Protein AF-A0A974P0V9-F1 (afdb_monomer_lite)

InterPro domains:
  IPR003673 CoA-transferase family III [PF02515] (6-96)
  IPR023606 CoA-transferase family III domain 1 superfamily [G3DSA:3.40.50.10540] (2-51)
  IPR023606 CoA-transferase family III domain 1 superfamily [SSF89796] (6-97)
  IPR044855 CoA-transferase family III domain 3 superfamily [G3DSA:3.30.1540.10] (58-109)

pLDDT: mean 73.87, std 18.47, range [33.28, 97.56]

Secondary structure (DSSP, 8-state):
---TTHHHHHHHHHHHHHHHHHHS--------HHHHHHHHT-S---TTSPPPPTT--TT-STTEEEEE-TTS-EEEEE--SHHHHHHHHHHTT-SSSS---GGGGG-----

Organism: NCBI:txid2803784

Foldseek 3Di:
DDPQQPPVVVVQVVVQVVVCVVPVDGDDDDTDCVVVCVVPVPPPDPVVDDPDPPPCPDQVDPQADWFQFPVRDIDGRNRPDPVSSVVVCVVVVNPDDDDDDPRNVSDDPDD

Radius of gyration: 23.57 Å; chains: 1; bounding box: 52×35×61 Å

Structure (mmCIF, N/CA/C/O backbone):
data_AF-A0A974P0V9-F1
#
_entry.id   AF-A0A974P0V9-F1
#
loop_
_atom_site.group_PDB
_atom_site.id
_atom_site.type_symbol
_atom_site.label_atom_id
_atom_site.label_alt_id
_atom_site.label_comp_id
_atom_site.label_asym_id
_atom_site.label_entity_id
_atom_site.label_seq_id
_atom_site.pdbx_PDB_ins_code
_atom_site.Cartn_x
_atom_site.Cartn_y
_atom_site.Cartn_z
_atom_site.occupancy
_atom_site.B_iso_or_equiv
_atom_site.auth_seq_id
_atom_site.auth_comp_id
_atom_site.auth_asym_id
_atom_site.auth_atom_id
_atom_site.pdbx_PDB_model_num
ATOM 1 N N . MET A 1 1 ? -1.182 20.374 9.354 1.00 36.91 1 MET A N 1
ATOM 2 C CA . MET A 1 1 ? -1.463 19.262 10.291 1.00 36.91 1 MET A CA 1
ATOM 3 C C . MET A 1 1 ? -1.986 18.083 9.480 1.00 36.91 1 MET A C 1
ATOM 5 O O . MET A 1 1 ? -2.984 18.281 8.798 1.00 36.91 1 MET A O 1
ATOM 9 N N . PRO A 1 2 ? -1.319 16.917 9.444 1.00 47.94 2 PRO A N 1
ATOM 10 C CA . PRO A 1 2 ? -1.765 15.811 8.602 1.00 47.94 2 PRO A CA 1
ATOM 11 C C . PRO A 1 2 ? -2.973 15.104 9.240 1.00 47.94 2 PRO A C 1
ATOM 13 O O . PRO A 1 2 ? -2.914 14.649 10.378 1.00 47.94 2 PRO A O 1
ATOM 16 N N . LEU A 1 3 ? -4.069 15.017 8.486 1.00 48.91 3 LEU A N 1
ATOM 17 C CA . LEU A 1 3 ? -5.386 14.469 8.855 1.00 48.91 3 LEU A CA 1
ATOM 18 C C . LEU A 1 3 ? -5.431 12.921 8.907 1.00 48.91 3 LEU A C 1
ATOM 20 O O . LEU A 1 3 ? -6.480 12.314 8.717 1.00 48.91 3 LEU A O 1
ATOM 24 N N . TRP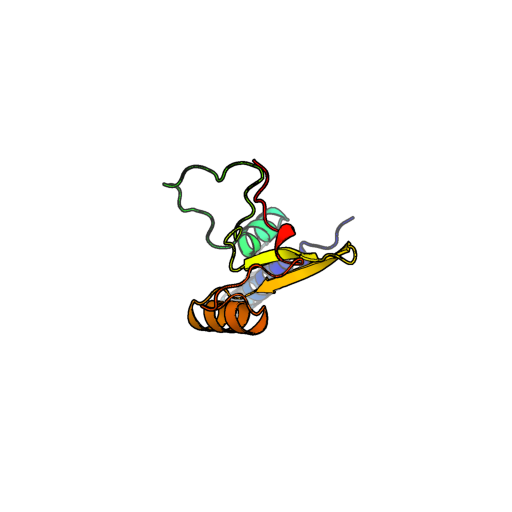 A 1 4 ? -4.300 12.253 9.144 1.00 54.84 4 TRP A N 1
ATOM 25 C CA . TRP A 1 4 ? -4.151 10.806 8.923 1.00 54.84 4 TRP A CA 1
ATOM 26 C C . TRP A 1 4 ? -4.692 9.830 10.011 1.00 54.84 4 TRP A C 1
ATOM 28 O O . TRP A 1 4 ? -4.812 8.650 9.695 1.00 54.84 4 TRP A O 1
ATOM 38 N N . PRO A 1 5 ? -5.092 10.198 11.253 1.00 57.31 5 PRO A N 1
ATOM 39 C CA . PRO A 1 5 ? -5.521 9.181 12.232 1.00 57.31 5 PRO A CA 1
ATOM 40 C C . PRO A 1 5 ? -6.989 8.712 12.115 1.00 57.31 5 PRO A C 1
ATOM 42 O O . PRO A 1 5 ? -7.433 7.904 12.932 1.00 57.31 5 PRO A O 1
ATOM 45 N N . GLY A 1 6 ? -7.763 9.191 11.132 1.00 59.69 6 GLY A N 1
ATOM 46 C CA . GLY A 1 6 ? -9.222 9.001 11.097 1.00 59.69 6 GLY A CA 1
ATOM 47 C C . GLY A 1 6 ? -9.710 7.544 11.031 1.00 59.69 6 GLY A C 1
ATOM 48 O O . GLY A 1 6 ? -10.691 7.206 11.693 1.00 59.69 6 GLY A O 1
ATOM 49 N N . GLY A 1 7 ? -9.020 6.672 10.284 1.00 71.44 7 GLY A N 1
ATOM 50 C CA . GLY A 1 7 ? -9.478 5.296 10.026 1.00 71.44 7 GLY A CA 1
ATOM 51 C C . GLY A 1 7 ? -9.634 4.453 11.297 1.00 71.44 7 GLY A C 1
ATOM 52 O O . GLY A 1 7 ? -10.696 3.888 11.554 1.00 71.44 7 GLY A O 1
ATOM 53 N N . HIS A 1 8 ? -8.614 4.456 12.155 1.00 82.25 8 HIS A N 1
ATOM 54 C CA . HIS A 1 8 ? -8.654 3.716 13.419 1.00 82.25 8 HIS A CA 1
ATOM 55 C C . HIS A 1 8 ? -9.609 4.316 14.445 1.00 82.25 8 HIS A C 1
ATOM 57 O O . HIS A 1 8 ? -10.184 3.586 15.249 1.00 82.25 8 HIS A O 1
ATOM 63 N N . GLY A 1 9 ? -9.785 5.641 14.428 1.00 86.38 9 GLY A N 1
ATOM 64 C CA . GLY A 1 9 ? -10.744 6.324 15.294 1.00 86.38 9 GLY A CA 1
ATOM 65 C C . GLY A 1 9 ? -12.163 5.812 15.063 1.00 86.38 9 GLY A C 1
ATOM 66 O O . GLY A 1 9 ? -12.857 5.460 16.016 1.00 86.38 9 GLY A O 1
ATOM 67 N N . ALA A 1 10 ? 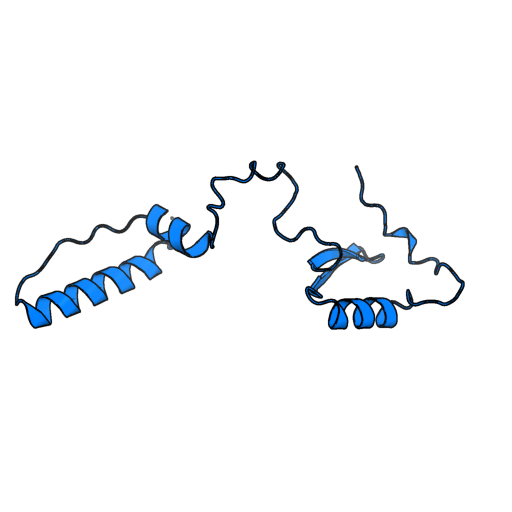-12.564 5.697 13.795 1.00 88.88 10 ALA A N 1
ATOM 68 C CA . ALA A 1 10 ? -13.878 5.184 13.419 1.00 88.88 10 ALA A CA 1
ATOM 69 C C . ALA A 1 10 ? -14.082 3.722 13.853 1.00 88.88 10 ALA A C 1
ATOM 71 O O . ALA A 1 10 ? -15.129 3.391 14.418 1.00 88.88 10 ALA A O 1
ATOM 72 N N . ALA A 1 11 ? -13.081 2.860 13.650 1.00 89.75 11 ALA A N 1
ATOM 73 C CA . ALA A 1 11 ? -13.136 1.463 14.084 1.00 89.75 11 ALA A CA 1
ATOM 74 C C . ALA A 1 11 ? -13.251 1.340 15.616 1.00 89.75 11 ALA A C 1
ATOM 76 O O . ALA A 1 11 ? -14.124 0.627 16.117 1.00 89.75 11 ALA A O 1
ATOM 77 N N . ALA A 1 12 ? -12.435 2.093 16.362 1.00 91.88 12 ALA A N 1
ATOM 78 C CA . ALA A 1 12 ? -12.444 2.091 17.824 1.00 91.88 12 ALA A CA 1
ATOM 79 C C . ALA A 1 12 ? -13.777 2.595 18.405 1.00 91.88 12 ALA A C 1
ATOM 81 O O . ALA A 1 12 ? -14.322 1.984 19.325 1.00 91.88 12 ALA A O 1
ATOM 82 N N . ILE A 1 13 ? -14.341 3.674 17.849 1.00 94.12 13 ILE A N 1
ATOM 83 C CA . ILE A 1 13 ? -15.646 4.206 18.273 1.00 94.12 13 ILE A CA 1
ATOM 84 C C . ILE A 1 13 ? -16.765 3.209 17.955 1.00 94.12 13 ILE A C 1
ATOM 86 O O . ILE A 1 13 ? -17.626 2.970 18.800 1.00 94.12 13 ILE A O 1
ATOM 90 N N . SER A 1 14 ? -16.742 2.587 16.775 1.00 94.81 14 SER A N 1
ATOM 91 C CA . SER A 1 14 ? -17.749 1.592 16.386 1.00 94.81 14 SER A CA 1
ATOM 92 C C . SER A 1 14 ? -17.745 0.387 17.331 1.00 94.81 14 SER A C 1
ATOM 94 O O . SER A 1 14 ? -18.804 -0.033 17.799 1.00 94.81 14 SER A O 1
ATOM 96 N N . ALA A 1 15 ? -16.559 -0.118 17.690 1.00 94.25 15 ALA A N 1
ATOM 97 C CA . ALA A 1 15 ? -16.413 -1.180 18.683 1.00 94.25 15 ALA A CA 1
ATOM 98 C C . ALA A 1 15 ? -16.925 -0.747 20.070 1.00 94.25 15 ALA A C 1
ATOM 100 O O . ALA A 1 15 ? -17.643 -1.500 20.729 1.00 94.25 15 ALA A O 1
ATOM 101 N N . ALA A 1 16 ? -16.631 0.488 20.488 1.00 95.31 16 ALA A N 1
ATOM 102 C CA . ALA A 1 16 ? -17.094 1.010 21.768 1.00 95.31 16 ALA A CA 1
ATOM 103 C C . ALA A 1 16 ? -18.624 1.167 21.835 1.00 95.31 16 ALA A C 1
ATOM 105 O O . ALA A 1 16 ? -19.229 0.927 22.884 1.00 95.31 16 ALA A O 1
ATOM 106 N N . LEU A 1 17 ? -19.260 1.550 20.725 1.00 96.75 17 LEU A N 1
ATOM 107 C CA . LEU A 1 17 ? -20.717 1.636 20.617 1.00 96.75 17 LEU A CA 1
ATOM 108 C C . LEU A 1 17 ? -21.375 0.253 20.625 1.00 96.75 17 LEU A C 1
ATOM 110 O O . LEU A 1 17 ? -22.417 0.091 21.264 1.00 96.75 17 LEU A O 1
ATOM 114 N N . LEU A 1 18 ? -20.763 -0.735 19.965 1.00 97.38 18 LEU A N 1
ATOM 115 C CA . LEU A 1 18 ? -21.225 -2.124 19.986 1.00 97.38 18 LEU A CA 1
ATOM 116 C C . LEU A 1 18 ? -21.199 -2.697 21.407 1.00 97.38 18 LEU A C 1
ATOM 118 O O . LEU A 1 18 ? -22.173 -3.311 21.841 1.00 97.38 18 LEU A O 1
ATOM 122 N N . GLU A 1 19 ? -20.115 -2.466 22.144 1.00 96.56 19 GLU A N 1
ATOM 123 C CA . GLU A 1 19 ? -20.008 -2.915 23.532 1.00 96.56 19 GLU A CA 1
ATOM 124 C C . GLU A 1 19 ? -21.019 -2.194 24.430 1.00 96.56 19 GLU A C 1
ATOM 126 O O . GLU A 1 19 ? -21.754 -2.840 25.176 1.00 96.56 19 GLU A O 1
ATOM 131 N N . ARG A 1 20 ? -21.171 -0.872 24.272 1.00 97.38 20 ARG A N 1
ATOM 132 C CA . ARG A 1 20 ? -22.195 -0.104 24.994 1.00 97.38 20 ARG A CA 1
ATOM 133 C C . ARG A 1 20 ? -23.603 -0.647 24.755 1.00 97.38 20 ARG A C 1
ATOM 135 O O . ARG A 1 20 ? -24.414 -0.632 25.674 1.00 97.38 20 ARG A O 1
ATOM 142 N N . HIS A 1 21 ? -23.909 -1.117 23.546 1.00 97.56 21 HIS A N 1
ATOM 143 C CA . HIS A 1 21 ? -25.215 -1.703 23.244 1.00 97.56 21 HIS A CA 1
ATOM 144 C C . HIS A 1 21 ? -25.473 -3.006 24.018 1.00 97.56 21 HIS A C 1
ATOM 146 O O . HIS A 1 21 ? -26.616 -3.282 24.371 1.00 97.56 21 HIS A O 1
ATOM 152 N N . ARG A 1 22 ? -24.427 -3.786 24.314 1.00 96.38 22 ARG A N 1
ATOM 153 C CA . ARG A 1 22 ? -24.539 -5.067 25.030 1.00 96.38 22 ARG A CA 1
ATOM 154 C C . ARG A 1 22 ? -24.510 -4.903 26.545 1.00 96.38 22 ARG A C 1
ATOM 156 O O . ARG A 1 22 ? -25.309 -5.527 27.235 1.00 96.38 22 ARG A O 1
ATOM 163 N N . SER A 1 23 ? -23.600 -4.081 27.064 1.00 96.44 23 SER A N 1
ATOM 164 C CA . SER A 1 23 ? -23.388 -3.935 28.509 1.00 96.44 23 SER A CA 1
ATOM 165 C C . SER A 1 23 ? -24.052 -2.704 29.124 1.00 96.44 23 SER A C 1
ATOM 167 O O . SER A 1 23 ? -24.105 -2.587 30.348 1.00 96.44 23 SER A O 1
ATOM 169 N N . GLY A 1 24 ? -24.529 -1.760 28.307 1.00 96.19 24 GLY A N 1
ATOM 170 C CA . GLY A 1 24 ? -25.057 -0.471 28.760 1.00 96.19 24 GLY A CA 1
ATOM 171 C C . GLY A 1 24 ? -23.985 0.513 29.242 1.00 96.19 24 GLY A C 1
ATOM 172 O O . GLY A 1 24 ? -24.322 1.611 29.683 1.00 96.19 24 GLY A O 1
ATOM 173 N N . LYS A 1 25 ? -22.695 0.157 29.168 1.00 95.75 25 LYS A N 1
ATOM 174 C CA . LYS A 1 25 ? -21.589 0.962 29.705 1.00 95.75 25 LYS A CA 1
ATOM 175 C C . LYS A 1 25 ? -20.789 1.637 28.595 1.00 95.75 25 LYS A C 1
ATOM 177 O O . LYS A 1 25 ? -20.497 1.044 27.562 1.0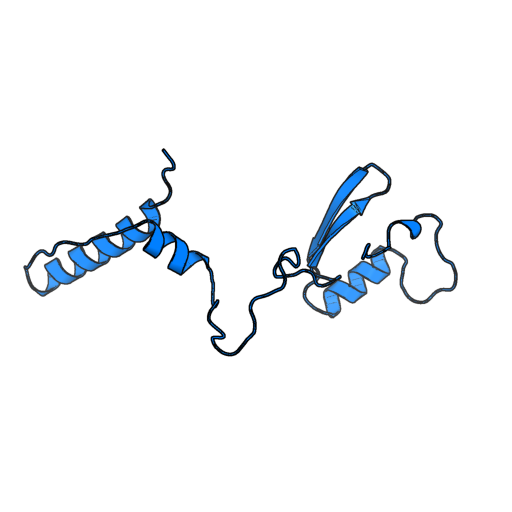0 95.75 25 LYS A O 1
ATOM 182 N N . GLY A 1 26 ? -20.433 2.901 28.814 1.00 94.44 26 GLY A N 1
ATOM 183 C CA . GLY A 1 26 ? -19.469 3.610 27.974 1.00 94.44 26 GLY A CA 1
ATOM 184 C C . GLY A 1 26 ? -18.025 3.277 28.356 1.00 94.44 26 GLY A C 1
ATOM 185 O O . GLY A 1 26 ? -17.764 2.772 29.445 1.00 94.44 26 GLY A O 1
ATOM 186 N N . GLN A 1 27 ? -17.087 3.609 27.468 1.00 96.38 27 GLN A N 1
ATOM 187 C CA . GLN A 1 27 ? -15.648 3.484 27.709 1.00 96.38 27 GLN A CA 1
ATOM 188 C C . GLN A 1 27 ? -14.874 4.589 26.987 1.00 96.38 27 GLN A C 1
ATOM 190 O O . GLN A 1 27 ? -15.328 5.102 25.962 1.00 96.38 27 GLN A O 1
ATOM 195 N N . ALA A 1 28 ? -13.703 4.940 27.516 1.00 95.25 28 ALA A N 1
ATOM 196 C CA . ALA A 1 28 ? -12.761 5.816 26.832 1.00 95.25 28 ALA A CA 1
ATOM 197 C C 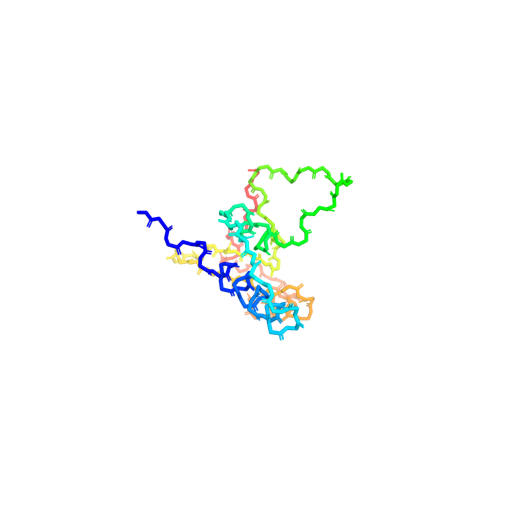. ALA A 1 28 ? -11.921 5.001 25.838 1.00 95.25 28 ALA A C 1
ATOM 199 O O . ALA A 1 28 ? -11.434 3.923 26.175 1.00 95.25 28 ALA A O 1
ATOM 200 N N . VAL A 1 29 ? -11.736 5.528 24.628 1.00 91.38 29 VAL A N 1
ATOM 201 C CA . VAL A 1 29 ? -10.865 4.940 23.602 1.00 91.38 29 VAL A CA 1
ATOM 202 C C . VAL A 1 29 ? -9.778 5.940 23.223 1.00 91.38 29 VAL A C 1
ATOM 204 O O . VAL A 1 29 ? -10.069 7.092 22.907 1.00 91.38 29 VAL A O 1
ATOM 207 N N . THR A 1 30 ? -8.521 5.501 23.248 1.00 91.94 30 THR A N 1
ATOM 208 C CA . THR A 1 30 ? -7.365 6.326 22.874 1.00 91.94 30 THR A CA 1
ATOM 209 C C . THR A 1 30 ? -6.808 5.825 21.554 1.00 91.94 30 THR A C 1
ATOM 211 O O . THR A 1 30 ? -6.352 4.687 21.458 1.00 91.94 30 THR A O 1
ATOM 214 N N . VAL A 1 31 ? -6.814 6.679 20.532 1.00 90.00 31 VAL A N 1
ATOM 215 C CA . VAL A 1 31 ? -6.256 6.367 19.213 1.00 90.00 31 VAL A CA 1
ATOM 216 C C . VAL A 1 31 ? -5.106 7.316 18.912 1.00 90.00 31 VAL A C 1
ATOM 218 O O . VAL A 1 31 ? -5.251 8.530 19.020 1.00 90.00 31 VAL A O 1
ATOM 221 N N . SER A 1 32 ? -3.955 6.756 18.540 1.00 88.69 32 SER A N 1
ATOM 222 C CA . SER A 1 32 ? -2.761 7.510 18.165 1.00 88.69 32 SER A CA 1
ATOM 223 C C . SER A 1 32 ? -2.356 7.208 16.723 1.00 88.69 32 SER A C 1
ATOM 225 O O . SER A 1 32 ? -2.759 6.196 16.145 1.00 88.69 32 SER A O 1
ATOM 227 N N . GLY A 1 33 ? -1.498 8.056 16.150 1.00 83.94 33 GLY A N 1
ATOM 228 C CA . GLY A 1 33 ? -0.914 7.801 14.830 1.00 83.94 33 GLY A CA 1
ATOM 229 C C . GLY A 1 33 ? -0.098 6.504 14.765 1.00 83.94 33 GLY A C 1
ATOM 230 O O . GLY A 1 33 ? 0.004 5.915 13.695 1.00 83.94 33 GLY A O 1
ATOM 231 N N . LEU A 1 34 ? 0.421 6.013 15.898 1.00 84.56 34 LEU A N 1
ATOM 232 C CA . LEU A 1 34 ? 1.140 4.739 15.967 1.00 84.56 34 LEU A CA 1
ATOM 233 C C . LEU A 1 34 ? 0.220 3.542 15.704 1.00 84.56 34 LEU A C 1
ATOM 235 O O . LEU A 1 34 ? 0.652 2.571 15.085 1.00 84.56 34 LEU A O 1
ATOM 239 N N . HIS A 1 35 ? -1.047 3.623 16.125 1.00 83.94 35 HIS A N 1
ATOM 240 C CA . HIS A 1 35 ? -2.051 2.627 15.745 1.00 83.94 35 HIS A CA 1
ATOM 241 C C . HIS A 1 35 ? -2.218 2.638 14.221 1.00 83.94 35 HIS A C 1
ATOM 243 O O . HIS A 1 35 ? -2.040 1.592 13.605 1.00 83.94 35 HIS A O 1
ATOM 249 N N . GLY A 1 36 ? -2.363 3.844 13.647 1.00 82.50 36 GLY A N 1
ATOM 250 C CA . GLY A 1 36 ? -2.298 4.14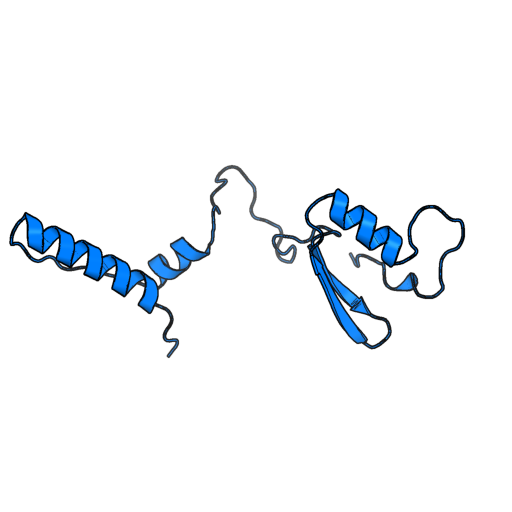6 12.206 1.00 82.50 36 GLY A CA 1
ATOM 251 C C . GLY A 1 36 ? -1.202 3.396 11.465 1.00 82.50 36 GLY A C 1
ATOM 252 O O . GLY A 1 36 ? -1.443 2.635 10.532 1.00 82.50 36 GLY A O 1
ATOM 253 N N . VAL A 1 37 ? 0.032 3.632 11.901 1.00 82.00 37 VAL A N 1
ATOM 254 C CA . VAL A 1 37 ? 1.229 3.034 11.307 1.00 82.00 37 VAL A CA 1
ATOM 255 C C . VAL A 1 37 ? 1.214 1.513 11.458 1.00 82.00 37 VAL A C 1
ATOM 257 O O . VAL A 1 37 ? 1.584 0.814 10.520 1.00 82.00 37 VAL A O 1
ATOM 260 N N . SER A 1 38 ? 0.751 0.985 12.591 1.00 78.38 38 SER A N 1
ATOM 261 C CA . SER A 1 38 ? 0.779 -0.457 12.864 1.00 78.38 38 SER A CA 1
ATOM 262 C C . SER A 1 38 ? -0.128 -1.263 11.929 1.00 78.38 38 SER A C 1
ATOM 264 O O . SER A 1 38 ? 0.248 -2.371 11.560 1.00 78.38 38 SER A O 1
ATOM 266 N N . GLU A 1 39 ? -1.272 -0.721 11.496 1.00 77.56 39 GLU A N 1
ATOM 267 C CA . GLU A 1 39 ? -2.135 -1.393 10.506 1.00 77.56 39 GLU A CA 1
ATOM 268 C C . GLU A 1 39 ? -1.545 -1.363 9.092 1.00 77.56 39 GLU A C 1
ATOM 270 O O . GLU A 1 39 ? -1.595 -2.365 8.379 1.00 77.56 39 GLU A O 1
ATOM 275 N N . VAL A 1 40 ? -0.960 -0.236 8.675 1.00 76.00 40 VAL A N 1
ATOM 276 C CA . VAL A 1 40 ? -0.463 -0.076 7.293 1.00 76.00 40 VAL A CA 1
ATOM 277 C C . VAL A 1 40 ? 0.918 -0.682 7.061 1.00 76.00 40 VAL A C 1
ATOM 279 O O . VAL A 1 40 ? 1.291 -0.928 5.917 1.00 76.00 40 VAL A O 1
ATOM 282 N N . THR A 1 41 ? 1.685 -0.938 8.121 1.00 70.81 41 THR A N 1
ATOM 283 C CA . THR A 1 41 ? 3.055 -1.471 8.013 1.00 70.81 41 THR A CA 1
ATOM 284 C C . THR A 1 41 ? 3.096 -2.919 7.483 1.00 70.81 41 THR A C 1
ATOM 286 O O . THR A 1 41 ? 4.171 -3.428 7.175 1.00 70.81 41 THR A O 1
ATOM 289 N N . GLY A 1 42 ? 1.945 -3.575 7.276 1.00 62.94 42 GLY A N 1
ATOM 290 C CA . GLY A 1 42 ? 1.877 -4.951 6.770 1.00 62.94 42 GLY A CA 1
ATOM 291 C C . GLY A 1 42 ? 2.504 -5.956 7.750 1.00 62.94 42 GLY A C 1
ATOM 292 O O . GLY A 1 42 ? 2.829 -5.589 8.881 1.00 62.94 42 GLY A O 1
ATOM 293 N N . PRO A 1 43 ? 2.686 -7.236 7.369 1.00 58.34 43 PRO A N 1
ATOM 294 C CA . PRO A 1 43 ? 3.316 -8.242 8.224 1.00 58.34 43 PRO A CA 1
ATOM 295 C C . PRO A 1 43 ? 4.832 -8.005 8.343 1.00 58.34 43 PRO A C 1
ATOM 297 O O . PRO A 1 43 ? 5.645 -8.823 7.929 1.00 58.34 43 PRO A O 1
ATOM 300 N N . VAL A 1 44 ? 5.247 -6.881 8.923 1.00 58.94 44 VAL A N 1
ATOM 301 C CA . VAL A 1 44 ? 6.638 -6.641 9.312 1.00 58.94 44 VAL A CA 1
ATOM 302 C C . VAL A 1 44 ? 6.762 -6.952 10.791 1.00 58.94 44 VAL A C 1
ATOM 304 O O . VAL A 1 44 ? 6.704 -6.069 11.639 1.00 58.94 44 VAL A O 1
ATOM 307 N N . ARG A 1 45 ? 6.921 -8.246 11.075 1.00 53.84 45 ARG A N 1
ATOM 308 C CA . ARG A 1 45 ? 7.746 -8.785 12.166 1.00 53.84 45 ARG A CA 1
ATOM 309 C C . ARG A 1 45 ? 8.082 -10.244 11.845 1.00 53.84 45 ARG A C 1
ATOM 311 O O . ARG A 1 45 ? 7.639 -11.159 12.530 1.00 53.84 45 ARG A O 1
ATOM 318 N N . VAL A 1 46 ? 8.939 -10.468 10.850 1.00 56.84 46 VAL A N 1
ATOM 319 C CA . VAL A 1 46 ? 9.889 -11.580 10.989 1.00 56.84 46 VAL A CA 1
ATOM 320 C C . VAL A 1 46 ? 10.958 -11.054 11.942 1.00 56.84 46 VAL A C 1
ATOM 322 O O . VAL A 1 46 ? 11.950 -10.476 11.527 1.00 56.84 46 VAL A O 1
ATOM 325 N N . LEU A 1 47 ? 10.705 -11.161 13.252 1.00 57.22 47 LEU A N 1
ATOM 326 C CA . LEU A 1 47 ? 11.662 -10.780 14.307 1.00 57.22 47 LEU A CA 1
ATOM 327 C C . LEU A 1 47 ? 13.011 -11.517 14.172 1.0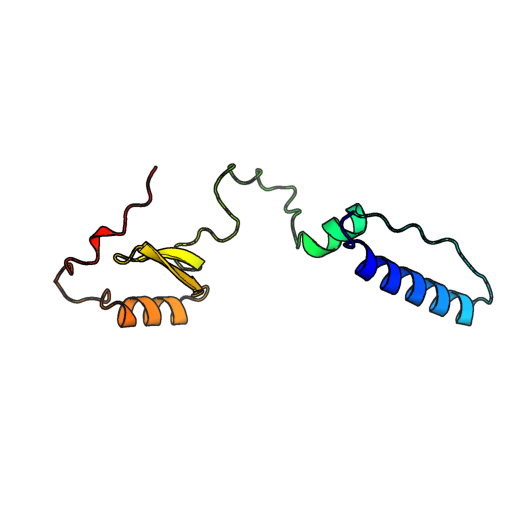0 57.22 47 LEU A C 1
ATOM 329 O O . LEU A 1 47 ? 13.978 -11.132 14.819 1.00 57.22 47 LEU A O 1
ATOM 333 N N . ALA A 1 48 ? 13.050 -12.573 13.356 1.00 60.28 48 ALA A N 1
ATOM 334 C CA . ALA A 1 48 ? 14.223 -13.385 13.073 1.00 60.28 48 ALA A CA 1
ATOM 335 C C . ALA A 1 48 ? 15.070 -12.883 11.889 1.00 60.28 48 ALA A C 1
ATOM 337 O O . ALA A 1 48 ? 16.206 -13.333 11.759 1.00 60.28 48 ALA A O 1
ATOM 338 N N . ASP A 1 49 ? 14.560 -11.970 11.051 1.00 63.62 49 ASP A N 1
ATOM 339 C CA . ASP A 1 49 ? 15.290 -11.512 9.868 1.00 63.62 49 ASP A CA 1
ATOM 340 C C . ASP A 1 49 ? 16.050 -10.209 10.148 1.00 63.62 49 ASP A C 1
ATOM 342 O O . ASP A 1 49 ? 15.528 -9.302 10.810 1.00 63.62 49 ASP A O 1
ATOM 346 N N . PRO A 1 50 ? 17.288 -10.082 9.638 1.00 66.44 50 PRO A N 1
ATOM 347 C CA . PRO A 1 50 ? 18.035 -8.843 9.740 1.00 66.44 50 PRO A CA 1
ATOM 348 C C . PRO A 1 50 ? 17.271 -7.705 9.042 1.00 66.44 50 PRO A C 1
ATOM 350 O O . PRO A 1 50 ? 16.620 -7.927 8.016 1.00 66.44 50 PRO A O 1
ATOM 353 N N . PRO A 1 51 ? 17.356 -6.468 9.564 1.00 64.38 51 PRO A N 1
ATOM 354 C CA . PRO A 1 51 ? 16.740 -5.320 8.916 1.00 64.38 51 PRO A CA 1
ATOM 355 C C . PRO A 1 51 ? 17.261 -5.196 7.483 1.00 64.38 51 PRO A C 1
ATOM 357 O O . PRO A 1 51 ? 18.461 -5.326 7.233 1.00 64.38 51 PRO A O 1
ATOM 360 N N . LEU A 1 52 ? 16.352 -4.932 6.543 1.00 61.72 52 LEU A N 1
ATOM 361 C CA . LEU A 1 52 ? 16.725 -4.739 5.146 1.00 61.72 52 LEU A CA 1
ATOM 362 C C . LEU A 1 52 ? 17.768 -3.617 5.024 1.00 61.72 52 LEU A C 1
ATOM 364 O O . LEU A 1 52 ? 17.640 -2.589 5.703 1.00 61.72 52 LEU A O 1
ATOM 368 N N . PRO A 1 53 ? 18.783 -3.777 4.154 1.00 63.41 53 PRO A N 1
ATOM 369 C CA . PRO A 1 53 ? 19.744 -2.721 3.885 1.00 63.41 53 PRO A CA 1
ATOM 370 C C . PRO A 1 53 ? 19.022 -1.432 3.489 1.00 63.41 53 PRO A C 1
ATOM 372 O O . PRO A 1 53 ? 18.096 -1.441 2.671 1.00 63.41 53 PRO A O 1
ATOM 375 N N . ARG A 1 54 ? 19.452 -0.300 4.053 1.00 56.78 54 ARG A N 1
ATOM 376 C CA . ARG A 1 54 ? 18.942 1.011 3.632 1.00 56.78 54 ARG A CA 1
ATOM 377 C C . ARG A 1 54 ? 19.171 1.164 2.124 1.00 56.78 54 ARG A C 1
ATOM 379 O O . ARG A 1 54 ? 20.279 0.945 1.653 1.00 56.78 54 ARG A O 1
ATOM 386 N N . GLY A 1 55 ? 18.127 1.535 1.383 1.00 59.22 55 GLY A N 1
ATOM 387 C CA . GLY A 1 55 ? 18.190 1.696 -0.076 1.00 59.22 55 GLY A CA 1
ATOM 388 C C . GLY A 1 55 ? 17.751 0.475 -0.894 1.00 59.22 55 GLY A C 1
ATOM 389 O O . GLY A 1 55 ? 17.652 0.587 -2.112 1.00 59.22 55 GLY A O 1
ATOM 390 N N . ALA A 1 56 ? 17.415 -0.651 -0.257 1.00 60.53 56 ALA A N 1
ATOM 391 C CA . ALA A 1 56 ? 16.726 -1.765 -0.906 1.00 60.53 56 ALA A CA 1
ATOM 392 C C . ALA A 1 56 ? 15.218 -1.680 -0.600 1.00 60.53 56 ALA A C 1
ATOM 394 O O . ALA A 1 56 ? 14.779 -2.199 0.430 1.00 60.53 56 ALA A O 1
ATOM 395 N N . PRO A 1 57 ? 14.404 -0.993 -1.427 1.00 61.66 57 PRO A N 1
ATOM 396 C CA . PRO A 1 57 ? 12.966 -0.953 -1.200 1.00 61.66 57 PRO A CA 1
ATOM 397 C C . PRO A 1 57 ? 12.396 -2.376 -1.205 1.00 61.66 57 PRO A C 1
ATOM 399 O O . PRO A 1 57 ? 12.771 -3.210 -2.035 1.00 61.66 57 PRO A O 1
ATOM 402 N N . LEU A 1 58 ? 11.474 -2.645 -0.277 1.00 57.47 58 LEU A N 1
ATOM 403 C CA . LEU A 1 58 ? 10.650 -3.851 -0.294 1.00 57.47 58 LEU A CA 1
ATOM 404 C C . LEU A 1 58 ? 10.015 -3.978 -1.686 1.00 57.47 58 LEU A C 1
ATOM 406 O O . LEU A 1 58 ? 9.305 -3.078 -2.128 1.00 57.47 58 LEU A O 1
ATOM 410 N N . GLY A 1 59 ? 10.327 -5.063 -2.397 1.00 58.41 59 GLY A N 1
ATOM 411 C CA . GLY A 1 59 ? 9.890 -5.261 -3.780 1.00 58.41 59 GLY A CA 1
ATOM 412 C C . GLY A 1 59 ? 10.933 -4.963 -4.860 1.00 58.41 59 GLY A C 1
ATOM 413 O O . GLY A 1 59 ? 10.586 -5.064 -6.024 1.00 58.41 59 GLY A O 1
ATOM 414 N N . ALA A 1 60 ? 12.207 -4.700 -4.543 1.00 61.25 60 ALA A N 1
ATOM 415 C CA . ALA A 1 60 ? 13.283 -4.481 -5.530 1.00 61.25 60 ALA A CA 1
ATOM 416 C C . ALA A 1 60 ? 13.633 -5.691 -6.440 1.00 61.25 60 ALA A C 1
ATOM 418 O O . ALA A 1 60 ? 14.720 -5.741 -7.019 1.00 61.25 60 ALA A O 1
ATOM 419 N N . SER A 1 61 ? 12.732 -6.665 -6.584 1.00 72.88 61 SER A N 1
ATOM 420 C CA . SER A 1 61 ? 12.830 -7.698 -7.608 1.00 72.88 61 SER A CA 1
ATOM 421 C C . SER A 1 61 ? 12.833 -7.044 -8.994 1.00 72.88 61 SER A C 1
ATOM 423 O O . SER A 1 61 ? 12.038 -6.131 -9.233 1.00 72.88 61 SER A O 1
ATOM 425 N N . PRO A 1 62 ? 13.641 -7.536 -9.948 1.00 76.75 62 PRO A N 1
ATOM 426 C CA . PRO A 1 62 ? 13.568 -7.107 -11.344 1.00 76.75 62 PRO A CA 1
ATOM 427 C C . PRO A 1 62 ? 12.150 -7.163 -11.926 1.00 76.75 62 PRO A C 1
ATOM 429 O O . PRO A 1 62 ? 11.810 -6.392 -12.817 1.00 76.75 62 PRO A O 1
ATOM 432 N N . SER A 1 63 ? 11.310 -8.051 -11.400 1.00 80.25 63 SER A N 1
ATOM 433 C CA . SER A 1 63 ? 9.926 -8.230 -11.831 1.00 80.25 63 SER A CA 1
ATOM 434 C C . SER A 1 63 ? 8.931 -7.205 -11.264 1.00 80.25 63 SER A C 1
ATOM 436 O O . SER A 1 63 ? 7.789 -7.194 -11.724 1.00 80.25 63 SER A O 1
ATOM 438 N N . TYR A 1 64 ? 9.329 -6.369 -10.294 1.00 85.00 64 TYR A N 1
ATOM 439 C CA . TYR A 1 64 ? 8.442 -5.460 -9.555 1.00 85.00 64 TYR A CA 1
ATOM 440 C C . TYR A 1 64 ? 9.104 -4.095 -9.246 1.00 85.00 64 TYR A C 1
ATOM 442 O O . TYR A 1 64 ? 9.322 -3.737 -8.092 1.00 85.00 64 TYR A O 1
ATOM 450 N N . ARG A 1 65 ? 9.491 -3.317 -10.267 1.00 82.62 65 ARG A N 1
ATOM 451 C CA . ARG A 1 65 ? 10.281 -2.079 -10.080 1.00 82.62 65 ARG A CA 1
ATOM 452 C C . ARG A 1 65 ? 10.008 -1.017 -11.154 1.00 82.62 65 ARG A C 1
ATOM 454 O O . ARG A 1 65 ? 9.529 -1.323 -12.242 1.00 82.62 65 ARG A O 1
ATOM 461 N N . LEU A 1 66 ? 10.336 0.238 -10.834 1.00 84.31 66 LEU A N 1
ATOM 462 C CA . LEU A 1 66 ? 10.432 1.355 -11.778 1.00 84.31 66 LEU A CA 1
ATOM 463 C C . LEU A 1 66 ? 11.713 1.293 -12.632 1.00 84.31 66 LEU A C 1
ATOM 465 O O . LEU A 1 66 ? 12.815 1.153 -12.097 1.00 84.31 66 LEU A O 1
ATOM 469 N N . TYR A 1 67 ? 11.552 1.478 -13.940 1.00 85.06 67 TYR A N 1
ATOM 470 C CA . TYR A 1 67 ? 12.607 1.568 -14.947 1.00 85.06 67 TYR A CA 1
ATOM 471 C C . TYR A 1 67 ? 12.539 2.908 -15.667 1.00 85.06 67 TYR A C 1
ATOM 473 O O . TYR A 1 67 ? 11.465 3.324 -16.091 1.00 85.06 67 TYR A O 1
ATOM 481 N N . GLU A 1 68 ? 13.680 3.566 -15.828 1.00 85.69 68 GLU A N 1
ATOM 482 C CA . GLU A 1 68 ? 13.786 4.756 -16.669 1.00 85.69 68 GLU A CA 1
ATOM 483 C C . GLU A 1 68 ? 13.930 4.330 -18.138 1.00 85.69 68 GLU A C 1
ATOM 485 O O . GLU A 1 68 ? 14.769 3.494 -18.494 1.00 85.69 68 GLU A O 1
ATOM 490 N N . CYS A 1 69 ? 13.071 4.873 -18.991 1.00 86.12 69 CYS A N 1
ATOM 491 C CA . CYS A 1 69 ? 13.066 4.647 -20.426 1.00 86.12 69 CYS A CA 1
ATOM 492 C C . CYS A 1 69 ? 14.021 5.624 -21.134 1.00 86.12 69 CYS A C 1
ATOM 494 O O . CYS A 1 69 ? 14.453 6.631 -20.582 1.00 86.12 69 CYS A O 1
ATOM 496 N N . GLY A 1 70 ? 14.376 5.329 -22.390 1.00 85.00 70 GLY A N 1
ATOM 497 C CA . GLY A 1 70 ? 15.319 6.160 -23.158 1.00 85.00 70 GLY A CA 1
ATOM 498 C C . GLY A 1 70 ? 14.819 7.576 -23.485 1.00 85.00 70 GLY A C 1
ATOM 499 O O . GLY A 1 70 ? 15.599 8.399 -23.950 1.00 85.00 70 GLY A O 1
ATOM 500 N N . ASP A 1 71 ? 13.538 7.849 -23.255 1.00 87.25 71 ASP A N 1
ATOM 501 C CA . ASP A 1 71 ? 12.875 9.153 -23.360 1.00 87.25 71 ASP A CA 1
ATOM 502 C C . ASP A 1 71 ? 12.846 9.924 -22.022 1.00 87.25 71 ASP A C 1
ATOM 504 O O . ASP A 1 71 ? 12.233 10.989 -21.932 1.00 87.25 71 ASP A O 1
ATOM 508 N N . GLY A 1 72 ? 13.487 9.392 -20.975 1.00 88.31 72 GLY A N 1
ATOM 509 C CA . GLY A 1 72 ? 13.492 9.965 -19.627 1.00 88.31 72 GLY A CA 1
ATOM 510 C C . GLY A 1 72 ? 12.173 9.787 -18.868 1.00 88.31 72 GLY A C 1
ATOM 511 O O . GLY A 1 72 ? 12.019 10.336 -17.776 1.00 88.31 72 GLY A O 1
ATOM 512 N N . GLN A 1 73 ? 11.206 9.049 -19.425 1.00 89.88 73 GLN A N 1
ATOM 513 C CA . GLN A 1 73 ? 9.974 8.692 -18.722 1.00 89.88 73 GLN A CA 1
ATOM 514 C C . GLN A 1 73 ? 10.169 7.422 -17.891 1.00 89.88 73 GLN A C 1
ATOM 516 O O . GLN A 1 73 ? 11.088 6.637 -18.116 1.00 89.88 73 GLN A O 1
ATOM 521 N N . TRP A 1 74 ? 9.292 7.212 -16.911 1.00 86.69 74 TRP A N 1
ATOM 522 C CA . TRP A 1 74 ? 9.376 6.078 -15.992 1.00 86.69 74 TRP A CA 1
ATOM 523 C C . TRP A 1 74 ? 8.303 5.035 -16.291 1.00 86.69 74 TRP A C 1
ATOM 525 O O . TRP A 1 74 ? 7.122 5.351 -16.420 1.00 86.69 74 TRP A O 1
ATOM 535 N N . PHE A 1 75 ? 8.714 3.772 -16.333 1.00 85.69 75 PHE A N 1
ATOM 536 C CA . PHE A 1 75 ? 7.854 2.613 -16.526 1.00 85.69 75 PHE A CA 1
ATOM 537 C C . PHE A 1 75 ? 7.868 1.726 -15.279 1.00 85.69 75 PHE A C 1
ATOM 539 O O . PHE A 1 75 ? 8.924 1.270 -14.844 1.00 85.69 75 PHE A O 1
ATOM 546 N N . PHE A 1 76 ? 6.697 1.453 -14.701 1.00 87.44 76 PHE A N 1
ATOM 547 C CA . PHE A 1 76 ? 6.572 0.518 -13.584 1.00 87.44 76 PHE A CA 1
ATOM 548 C C . PHE A 1 76 ? 6.269 -0.893 -14.088 1.00 87.44 76 PHE A C 1
ATOM 550 O O . PHE A 1 76 ? 5.183 -1.157 -14.606 1.00 87.44 76 PHE A O 1
ATOM 557 N N . LEU A 1 77 ? 7.216 -1.815 -13.909 1.00 87.81 77 LEU A N 1
ATOM 558 C CA . LEU A 1 77 ? 7.017 -3.225 -14.223 1.00 87.81 77 LEU A CA 1
ATOM 559 C C . LEU A 1 77 ? 6.445 -3.936 -12.994 1.00 87.81 77 LEU A C 1
ATOM 561 O O . LEU A 1 77 ? 7.154 -4.076 -12.006 1.00 87.81 77 LEU A O 1
ATOM 565 N N . ALA A 1 78 ? 5.192 -4.395 -13.064 1.00 87.62 78 ALA A N 1
ATOM 566 C CA . ALA A 1 78 ? 4.461 -5.029 -11.958 1.00 87.62 78 ALA A CA 1
ATOM 567 C C . ALA A 1 78 ? 4.154 -6.518 -12.222 1.00 87.62 78 ALA A C 1
ATOM 569 O O . ALA A 1 78 ? 3.020 -6.982 -12.117 1.00 87.62 78 ALA A O 1
ATOM 570 N N . THR A 1 79 ? 5.166 -7.289 -12.604 1.00 86.56 79 THR A N 1
ATOM 571 C CA . THR A 1 79 ? 5.043 -8.692 -13.039 1.00 86.56 79 THR A CA 1
ATOM 572 C C . THR A 1 79 ? 5.475 -9.689 -11.967 1.00 86.56 79 THR A C 1
ATOM 574 O O . THR A 1 79 ? 6.325 -10.539 -12.207 1.00 86.56 79 THR A O 1
ATOM 577 N N . LEU A 1 80 ? 4.882 -9.596 -10.775 1.00 81.62 80 LEU A N 1
ATOM 578 C CA . LEU A 1 80 ? 5.312 -10.357 -9.593 1.00 81.62 80 LEU A CA 1
ATOM 579 C C . LEU A 1 80 ? 5.327 -11.889 -9.798 1.00 81.62 80 LEU A C 1
ATOM 581 O O . LEU A 1 80 ? 6.124 -12.588 -9.178 1.00 81.62 80 LEU A O 1
ATOM 585 N N . PHE A 1 81 ? 4.470 -12.416 -10.680 1.00 84.19 81 PHE A N 1
ATOM 586 C CA . PHE A 1 81 ? 4.420 -13.843 -11.001 1.00 84.19 81 PHE A CA 1
ATOM 587 C C . PHE A 1 81 ? 5.159 -14.177 -12.300 1.00 84.19 81 PHE A C 1
ATOM 589 O O . PHE A 1 81 ? 5.055 -13.467 -13.303 1.00 84.19 81 PHE A O 1
ATOM 596 N N . VAL A 1 82 ? 5.814 -15.341 -12.307 1.00 83.56 82 VAL A N 1
ATOM 597 C CA . VAL A 1 82 ? 6.645 -15.852 -13.412 1.00 83.56 82 VAL A CA 1
ATOM 598 C C . VAL A 1 82 ? 5.945 -15.833 -14.776 1.00 83.56 82 VAL A C 1
ATOM 600 O O . VAL A 1 82 ? 6.549 -15.446 -15.774 1.00 83.56 82 VAL A O 1
ATOM 603 N N . ALA A 1 83 ? 4.653 -16.168 -14.832 1.00 84.62 83 ALA A N 1
ATOM 604 C CA . ALA A 1 83 ? 3.886 -16.163 -16.077 1.00 84.62 83 ALA A CA 1
ATOM 605 C C . ALA A 1 83 ? 3.785 -14.755 -16.690 1.00 84.62 83 ALA A C 1
ATOM 607 O O . ALA A 1 83 ? 3.986 -14.587 -17.894 1.00 84.62 83 ALA A O 1
ATOM 608 N N . PHE A 1 84 ? 3.527 -13.736 -15.865 1.00 86.56 84 PHE A N 1
ATOM 609 C CA . PHE A 1 84 ? 3.475 -12.346 -16.320 1.00 86.56 84 PHE A CA 1
ATOM 610 C C . PHE A 1 84 ? 4.864 -11.822 -16.674 1.00 86.56 84 PHE A C 1
ATOM 612 O O . PHE A 1 84 ? 5.011 -11.113 -17.668 1.00 86.56 84 PHE A O 1
ATOM 619 N N . TYR A 1 85 ? 5.888 -12.226 -15.921 1.00 85.88 85 TYR A N 1
ATOM 620 C CA . TYR A 1 85 ? 7.265 -11.832 -16.197 1.00 85.88 85 TYR A CA 1
ATOM 621 C C . TYR A 1 85 ? 7.735 -12.342 -17.566 1.00 85.88 85 TYR A C 1
ATOM 623 O O . TYR A 1 85 ? 8.227 -11.561 -18.377 1.00 85.88 85 TYR A O 1
ATOM 631 N N . HIS A 1 86 ? 7.490 -13.615 -17.894 1.00 85.19 86 HIS A N 1
ATOM 632 C CA . HIS A 1 86 ? 7.823 -14.157 -19.217 1.00 85.19 86 HIS A CA 1
ATOM 633 C C . HIS A 1 86 ? 7.117 -13.418 -20.354 1.00 85.19 86 HIS A C 1
ATOM 635 O O . HIS A 1 86 ? 7.743 -13.121 -21.373 1.00 85.19 86 HIS A O 1
ATOM 641 N N . ARG A 1 87 ? 5.832 -13.089 -20.180 1.00 85.81 87 ARG A N 1
ATOM 642 C CA . ARG A 1 87 ? 5.078 -12.309 -21.169 1.00 85.81 87 ARG A CA 1
ATOM 643 C C . ARG A 1 87 ? 5.659 -10.906 -21.345 1.00 85.81 87 ARG A C 1
ATOM 645 O O . ARG A 1 87 ? 5.774 -10.452 -22.478 1.00 85.81 87 ARG A O 1
ATOM 652 N N . ALA A 1 88 ? 6.080 -10.249 -20.264 1.00 86.69 88 ALA A N 1
ATOM 653 C CA . ALA A 1 88 ? 6.723 -8.940 -20.343 1.00 86.69 88 ALA A CA 1
ATOM 654 C C . ALA A 1 88 ? 8.079 -8.998 -21.061 1.00 86.69 88 ALA A C 1
ATOM 656 O O . ALA A 1 88 ? 8.328 -8.188 -21.948 1.00 86.69 88 ALA A O 1
ATOM 657 N N . ILE A 1 89 ? 8.922 -9.991 -20.762 1.00 86.06 89 ILE A N 1
ATOM 658 C CA . ILE A 1 89 ? 10.202 -10.198 -21.463 1.00 86.06 89 ILE A CA 1
ATOM 659 C C . ILE A 1 89 ? 9.983 -10.456 -22.963 1.00 86.06 89 ILE A C 1
ATOM 661 O O . ILE A 1 89 ? 10.713 -9.914 -23.793 1.00 86.06 89 ILE A O 1
ATOM 665 N N . GLN A 1 90 ? 8.955 -11.226 -23.329 1.00 86.19 90 GLN A N 1
ATOM 666 C CA . GLN A 1 90 ? 8.570 -11.428 -24.731 1.00 86.19 90 GLN A CA 1
ATOM 667 C C . GLN A 1 90 ? 8.100 -10.127 -25.394 1.00 86.19 90 GLN A C 1
ATOM 669 O O . GLN A 1 90 ? 8.563 -9.806 -26.485 1.00 86.19 90 GLN A O 1
ATOM 674 N N . ALA A 1 91 ? 7.229 -9.359 -24.734 1.00 85.75 91 ALA A N 1
ATOM 675 C CA . ALA A 1 91 ? 6.718 -8.088 -25.251 1.00 85.75 91 ALA A CA 1
ATOM 676 C C . ALA A 1 91 ? 7.824 -7.034 -25.433 1.00 85.75 91 ALA A C 1
ATOM 678 O O . ALA A 1 91 ? 7.787 -6.251 -26.377 1.00 85.75 91 ALA A O 1
ATOM 679 N N . LEU A 1 92 ? 8.841 -7.053 -24.567 1.00 84.12 92 LEU A N 1
ATOM 680 C CA . LEU A 1 92 ? 10.034 -6.212 -24.681 1.00 84.12 92 LEU A CA 1
ATOM 681 C C . LEU A 1 92 ? 11.002 -6.679 -25.784 1.00 84.12 92 LEU A C 1
ATOM 683 O O . LEU A 1 92 ? 12.007 -6.016 -26.036 1.00 84.12 92 LEU A O 1
ATOM 687 N N . GLY A 1 93 ? 10.729 -7.812 -26.441 1.00 81.88 93 GLY A N 1
ATOM 688 C CA . GLY A 1 93 ? 11.599 -8.386 -27.469 1.00 81.88 93 GLY A CA 1
ATOM 689 C C . GLY A 1 93 ? 12.894 -8.983 -26.911 1.00 81.88 93 GLY A C 1
ATOM 690 O O . GLY A 1 93 ? 13.874 -9.114 -27.639 1.00 81.88 93 GLY A O 1
ATOM 691 N N . LEU A 1 94 ? 12.912 -9.329 -25.620 1.00 76.50 94 LEU A N 1
ATOM 692 C CA . LEU A 1 94 ? 14.078 -9.862 -24.906 1.00 76.50 94 LEU A CA 1
ATOM 693 C C . LEU A 1 94 ? 14.084 -11.402 -24.829 1.00 76.50 94 LEU A C 1
ATOM 695 O O . LEU A 1 94 ? 15.015 -11.995 -24.287 1.00 76.50 94 LEU A O 1
ATOM 699 N N . GLY A 1 95 ? 13.058 -12.067 -25.366 1.00 61.28 95 GLY A N 1
ATOM 700 C CA . GLY A 1 95 ? 12.958 -13.528 -25.398 1.00 61.28 95 GLY A CA 1
ATOM 701 C C . GLY A 1 95 ? 13.785 -14.167 -26.523 1.00 61.28 95 GLY A C 1
ATOM 702 O O . GLY A 1 95 ? 13.509 -13.944 -27.693 1.00 61.28 95 GLY A O 1
ATOM 703 N N . THR A 1 96 ? 14.788 -14.973 -26.160 1.00 54.12 96 THR A N 1
ATOM 704 C CA . THR A 1 96 ? 15.377 -16.104 -26.925 1.00 54.12 96 THR A CA 1
ATOM 705 C C . THR A 1 96 ? 15.665 -15.972 -28.436 1.00 54.12 96 THR A C 1
ATOM 707 O O . THR A 1 96 ? 15.705 -16.990 -29.120 1.00 54.12 96 THR A O 1
ATOM 710 N N . THR A 1 97 ? 15.993 -14.794 -28.972 1.00 44.28 97 THR A N 1
ATOM 711 C CA . THR A 1 97 ? 16.616 -14.688 -30.312 1.00 44.28 97 THR A CA 1
ATOM 712 C C . THR A 1 97 ? 17.662 -13.571 -30.393 1.00 44.28 97 THR A C 1
ATOM 714 O O . THR A 1 97 ? 17.361 -12.423 -30.695 1.00 44.28 97 THR A O 1
ATOM 717 N N . GLY A 1 98 ? 18.923 -13.929 -30.137 1.00 46.75 98 GLY A N 1
ATOM 718 C CA . GLY A 1 98 ? 20.057 -13.650 -31.033 1.00 46.75 98 GLY A CA 1
ATOM 719 C C . GLY A 1 98 ? 20.482 -12.222 -31.407 1.00 46.75 98 GLY A C 1
ATOM 720 O O . GLY A 1 98 ? 21.404 -12.109 -32.212 1.00 46.75 98 GLY A O 1
ATOM 721 N N . ARG A 1 99 ? 19.909 -11.130 -30.886 1.00 36.19 99 ARG A N 1
ATOM 722 C CA . ARG A 1 99 ? 20.443 -9.782 -31.170 1.00 36.19 99 ARG A CA 1
ATOM 723 C C . ARG A 1 99 ? 20.178 -8.794 -30.031 1.00 36.19 99 ARG A C 1
ATOM 725 O O . ARG A 1 99 ? 19.017 -8.478 -29.785 1.00 36.19 99 ARG A O 1
ATOM 732 N N . PRO A 1 100 ? 21.211 -8.235 -29.370 1.00 44.16 100 PRO A N 1
ATOM 733 C CA . PRO A 1 100 ? 20.998 -7.120 -28.458 1.00 44.16 100 PRO A CA 1
ATOM 734 C C . PRO A 1 100 ? 20.452 -5.930 -29.256 1.00 44.16 100 PRO A C 1
ATOM 736 O O . PRO A 1 100 ? 21.102 -5.419 -30.172 1.00 44.16 100 PRO A O 1
ATOM 739 N N . SER A 1 101 ? 19.229 -5.500 -28.939 1.00 41.69 101 SER A N 1
ATOM 740 C CA . SER A 1 101 ? 18.682 -4.269 -29.504 1.00 41.69 101 SER A CA 1
ATOM 741 C C . SER A 1 101 ? 19.472 -3.072 -28.947 1.00 41.69 101 SER A C 1
ATOM 743 O O . SER A 1 101 ? 19.876 -3.098 -27.777 1.00 41.69 101 SER A O 1
ATOM 745 N N . PRO A 1 102 ? 19.684 -1.989 -29.715 1.00 45.41 102 PRO A N 1
ATOM 746 C CA . PRO A 1 102 ? 20.409 -0.809 -29.234 1.00 45.41 102 PRO A CA 1
ATOM 747 C C . PRO A 1 102 ? 19.785 -0.157 -27.987 1.00 45.41 102 PRO A C 1
ATOM 749 O O . PRO A 1 102 ? 20.462 0.593 -27.289 1.00 45.41 102 PRO A O 1
ATOM 752 N N . ARG A 1 103 ? 18.509 -0.458 -27.701 1.00 47.25 103 ARG A N 1
ATOM 753 C CA . ARG A 1 103 ? 17.728 0.084 -26.579 1.00 47.25 103 ARG A CA 1
ATOM 754 C C . ARG A 1 103 ? 17.912 -0.687 -25.269 1.00 47.25 103 ARG A C 1
ATOM 756 O O . ARG A 1 103 ? 17.516 -0.193 -24.227 1.00 47.25 103 ARG A O 1
ATOM 763 N N . THR A 1 104 ? 18.579 -1.843 -25.293 1.00 47.56 104 THR A N 1
ATOM 764 C CA . THR A 1 104 ? 18.843 -2.678 -24.101 1.00 47.56 104 THR A CA 1
ATOM 765 C C . THR A 1 104 ? 19.973 -2.142 -23.202 1.00 47.56 104 THR A C 1
ATOM 767 O O . THR A 1 104 ? 20.307 -2.752 -22.192 1.00 47.56 104 THR A O 1
ATOM 770 N N . ARG A 1 105 ? 20.569 -0.987 -23.543 1.00 40.19 105 ARG A N 1
ATOM 771 C CA . ARG A 1 105 ? 21.624 -0.311 -22.758 1.00 40.19 105 ARG A CA 1
ATOM 772 C C . ARG A 1 105 ? 21.147 0.305 -21.438 1.00 40.19 105 ARG A C 1
ATOM 774 O O . ARG A 1 105 ? 21.983 0.773 -20.674 1.00 40.19 105 ARG A O 1
ATOM 781 N N . CYS A 1 106 ? 19.845 0.322 -21.157 1.00 39.66 106 CYS A N 1
ATOM 782 C CA . CYS A 1 106 ? 19.312 0.871 -19.909 1.00 39.66 106 CYS A CA 1
ATOM 783 C C . CYS A 1 106 ? 19.434 -0.078 -18.703 1.00 39.66 106 CYS A C 1
ATOM 785 O O . CYS A 1 106 ? 19.092 0.324 -17.596 1.00 39.66 106 CYS A O 1
ATOM 787 N N . TRP A 1 107 ? 19.979 -1.292 -18.874 1.00 40.41 107 TRP A N 1
ATOM 788 C CA . TRP A 1 107 ? 20.366 -2.131 -17.739 1.00 40.41 107 TRP A CA 1
ATOM 789 C C . TRP A 1 107 ? 21.858 -1.993 -17.420 1.00 40.41 107 TRP A C 1
ATOM 791 O O . TRP A 1 107 ? 22.708 -2.648 -18.026 1.00 40.41 107 TRP A O 1
ATOM 801 N N . PRO A 1 108 ? 22.171 -1.185 -16.403 1.00 43.53 108 PRO A N 1
ATOM 802 C CA . PRO A 1 108 ? 22.934 -1.722 -15.294 1.00 43.53 108 PRO A CA 1
ATOM 803 C C . PRO A 1 108 ? 22.188 -1.462 -13.985 1.00 43.53 108 PRO A C 1
ATOM 805 O O . PRO A 1 108 ? 21.822 -0.329 -13.671 1.00 43.53 108 PRO A O 1
ATOM 808 N N . ALA A 1 109 ? 22.036 -2.508 -13.172 1.00 42.75 109 ALA A N 1
ATOM 809 C CA . ALA A 1 109 ? 21.994 -2.303 -11.732 1.00 42.75 109 ALA A CA 1
ATOM 810 C C . ALA A 1 109 ? 23.310 -1.595 -11.369 1.00 42.75 109 ALA A C 1
ATOM 812 O O . ALA A 1 109 ? 24.383 -2.192 -11.464 1.00 42.75 109 ALA A O 1
ATOM 813 N N . ARG A 1 110 ? 23.243 -0.288 -11.097 1.00 33.28 110 ARG A N 1
ATOM 814 C CA . ARG A 1 110 ? 24.383 0.456 -10.556 1.00 33.28 110 ARG A CA 1
ATOM 815 C C . ARG A 1 110 ? 24.685 -0.089 -9.147 1.00 33.28 110 ARG A C 1
ATOM 817 O O . ARG A 1 110 ? 23.719 -0.450 -8.470 1.00 33.28 110 ARG A O 1
ATOM 824 N N . PRO A 1 111 ? 25.973 -0.207 -8.768 1.00 39.44 111 PRO A N 1
ATOM 825 C CA . PRO A 1 111 ? 26.389 -0.741 -7.470 1.00 39.44 111 PRO A CA 1
ATOM 826 C C . PRO A 1 111 ? 25.807 0.050 -6.296 1.00 39.44 111 PRO A C 1
ATOM 828 O O . PRO A 1 111 ? 25.540 1.263 -6.474 1.00 39.44 111 PRO A O 1
#

Sequence (111 aa):
MPLWPGGHGAAAISAALLERHRSGKGQAVTVSGLHGVSEVTGPVRVLADPPLPRGAPLGASPSYRLYECGDGQWFFLATLFVAFYHRAIQALGLGTTGRPSPRTRCWPARP